Protein AF-A0A1I2UGF8-F1 (afdb_monomer)

Mean predicted aligned error: 6.76 Å

Organism: NCBI:txid185761

InterPro domains:
  IPR029261 Transposase IS204/IS1001/IS1096/IS1165, zinc-finger [PF14690] (50-92)

Structure (mmCIF, N/CA/C/O backbone):
data_AF-A0A1I2UGF8-F1
#
_entry.id   AF-A0A1I2UGF8-F1
#
loop_
_atom_site.group_PDB
_atom_site.id
_atom_site.type_symbol
_atom_site.label_atom_id
_atom_site.label_alt_id
_atom_site.label_comp_id
_atom_site.label_asym_id
_atom_site.label_entity_id
_atom_site.label_seq_id
_atom_site.pdbx_PDB_ins_code
_atom_site.Cartn_x
_atom_site.Cartn_y
_atom_site.Cartn_z
_atom_site.occupancy
_atom_site.B_iso_or_equiv
_atom_site.auth_seq_id
_atom_site.auth_comp_id
_atom_site.auth_asym_id
_atom_site.auth_atom_id
_atom_site.pdbx_PDB_model_num
ATOM 1 N N . MET A 1 1 ? -18.672 -44.501 3.979 1.00 38.19 1 MET A N 1
ATOM 2 C CA . MET A 1 1 ? -18.970 -43.204 4.627 1.00 38.19 1 MET A CA 1
ATOM 3 C C . MET A 1 1 ? -17.671 -42.420 4.725 1.00 38.19 1 MET A C 1
ATOM 5 O O . MET A 1 1 ? -16.850 -42.730 5.574 1.00 38.19 1 MET A O 1
ATOM 9 N N . SER A 1 2 ? -17.421 -41.508 3.781 1.00 39.31 2 SER A N 1
ATOM 10 C CA . SER A 1 2 ? -16.176 -40.730 3.753 1.00 39.31 2 SER A CA 1
ATOM 11 C C . SER A 1 2 ? -16.245 -39.639 4.818 1.00 39.31 2 SER A C 1
ATOM 13 O O . SER A 1 2 ? -17.144 -38.795 4.795 1.00 39.31 2 SER A O 1
ATOM 15 N N . ASN A 1 3 ? -15.340 -39.718 5.790 1.00 43.44 3 ASN A N 1
ATOM 16 C CA . ASN A 1 3 ? -15.228 -38.782 6.895 1.00 43.44 3 ASN A CA 1
ATOM 17 C C . ASN A 1 3 ? -14.734 -37.436 6.343 1.00 43.44 3 ASN A C 1
ATOM 19 O O . ASN A 1 3 ? -13.536 -37.233 6.154 1.00 43.44 3 ASN A O 1
ATOM 23 N N . LYS A 1 4 ? -15.667 -36.533 6.013 1.00 48.38 4 LYS A N 1
ATOM 24 C CA . LYS A 1 4 ? -15.342 -35.145 5.667 1.00 48.38 4 LYS A CA 1
ATOM 25 C C . LYS A 1 4 ? -14.747 -34.490 6.910 1.00 48.38 4 LYS A C 1
ATOM 27 O O . LYS A 1 4 ? -15.488 -34.092 7.807 1.00 48.38 4 LYS A O 1
ATOM 32 N N . GLN A 1 5 ? -13.421 -34.377 6.955 1.00 54.00 5 GLN A N 1
ATOM 33 C CA . GLN A 1 5 ? -12.739 -33.522 7.918 1.00 54.00 5 GLN A CA 1
ATOM 34 C C . GLN A 1 5 ? -13.305 -32.105 7.777 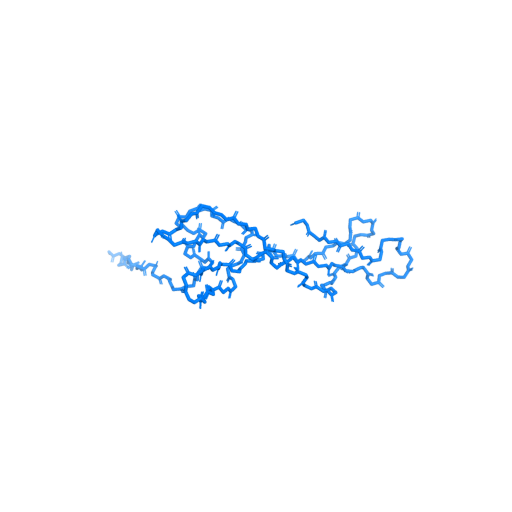1.00 54.00 5 GLN A C 1
ATOM 36 O O . GLN A 1 5 ? -13.054 -31.412 6.795 1.00 54.00 5 GLN A O 1
ATOM 41 N N . LYS A 1 6 ? -14.120 -31.686 8.749 1.00 53.06 6 LYS A N 1
ATOM 42 C CA . LYS A 1 6 ? -14.505 -30.286 8.916 1.00 53.06 6 LYS A CA 1
ATOM 43 C C . LYS A 1 6 ? -13.282 -29.566 9.469 1.00 53.06 6 LYS A C 1
ATOM 45 O O . LYS A 1 6 ? -13.114 -29.462 10.679 1.00 53.06 6 LYS A O 1
ATOM 50 N N . THR A 1 7 ? -12.383 -29.144 8.591 1.00 55.56 7 THR A N 1
ATOM 51 C CA . THR A 1 7 ? -11.278 -28.272 8.975 1.00 55.56 7 THR A CA 1
ATOM 52 C C . THR A 1 7 ? -11.864 -26.910 9.322 1.00 55.56 7 THR A C 1
ATOM 54 O O . THR A 1 7 ? -12.310 -26.169 8.446 1.00 55.56 7 THR A O 1
ATOM 57 N N . THR A 1 8 ? -11.911 -26.583 10.611 1.00 59.81 8 THR A N 1
ATOM 58 C CA . THR A 1 8 ? -12.138 -25.212 11.065 1.00 59.81 8 THR A CA 1
ATOM 59 C C . THR A 1 8 ? -10.950 -24.382 10.580 1.00 59.81 8 THR A C 1
ATOM 61 O O . THR A 1 8 ? -9.853 -24.494 11.121 1.00 59.81 8 THR A O 1
ATOM 64 N N . PHE A 1 9 ? -11.136 -23.607 9.510 1.00 67.06 9 PHE A N 1
ATOM 65 C CA . PHE A 1 9 ? -10.119 -22.696 8.984 1.00 67.06 9 PHE A CA 1
ATOM 66 C C . PHE A 1 9 ? -9.992 -21.482 9.911 1.00 67.06 9 PHE A C 1
ATOM 68 O O . PHE A 1 9 ? -10.497 -20.402 9.618 1.00 67.06 9 PHE A O 1
ATOM 75 N N . THR A 1 10 ? -9.344 -21.663 11.059 1.00 80.38 10 THR A N 1
ATOM 76 C CA . THR A 1 10 ? -8.939 -20.544 11.911 1.00 80.38 10 THR A CA 1
ATOM 77 C C . THR A 1 10 ? -7.591 -20.032 11.412 1.00 80.38 10 THR A C 1
ATOM 79 O O . THR A 1 10 ? -6.628 -20.792 11.339 1.00 80.38 10 THR A O 1
ATOM 82 N N . THR A 1 11 ? -7.516 -18.750 11.059 1.00 85.56 11 THR A N 1
ATOM 83 C CA . THR A 1 11 ? -6.263 -18.062 10.720 1.00 85.56 11 THR A CA 1
ATOM 84 C C . THR A 1 11 ? -6.001 -16.946 11.724 1.00 85.56 11 THR A C 1
ATOM 86 O O . THR A 1 11 ? -6.935 -16.295 12.188 1.00 85.56 11 THR A O 1
ATOM 89 N N . CYS A 1 12 ? -4.727 -16.728 12.044 1.00 88.38 12 CYS A N 1
ATOM 90 C CA . CYS A 1 12 ? -4.260 -15.586 12.832 1.00 88.38 12 CYS A CA 1
ATOM 91 C C . CYS A 1 12 ? -3.520 -14.556 11.962 1.00 88.38 12 CYS A C 1
ATOM 93 O O . CYS A 1 12 ? -2.998 -13.578 12.489 1.00 88.38 12 CYS A O 1
ATOM 95 N N . GLU A 1 13 ? -3.429 -14.786 10.647 1.00 90.69 13 GLU A N 1
ATOM 96 C CA . GLU A 1 13 ? -2.736 -13.882 9.730 1.00 90.69 13 GLU A CA 1
ATOM 97 C C . GLU A 1 13 ? -3.638 -12.669 9.438 1.00 90.69 13 GLU A C 1
ATOM 99 O O . GLU A 1 13 ? -4.744 -12.851 8.916 1.00 90.69 13 GLU A O 1
ATOM 104 N N . PRO A 1 14 ? -3.220 -11.440 9.795 1.00 89.75 14 PRO A N 1
ATOM 105 C CA . PRO A 1 14 ? -4.096 -10.272 9.736 1.00 89.75 14 PRO A CA 1
ATOM 106 C C . PRO A 1 14 ? -4.664 -9.990 8.341 1.00 89.75 14 PRO A C 1
ATOM 108 O O . PRO A 1 14 ? -5.841 -9.646 8.219 1.00 89.75 14 PRO A O 1
ATOM 111 N N . THR A 1 15 ? -3.865 -10.166 7.287 1.00 91.38 15 THR A N 1
ATOM 112 C CA . THR A 1 15 ? -4.294 -9.925 5.903 1.00 91.38 15 THR A CA 1
ATOM 113 C C . THR A 1 15 ? -5.373 -10.917 5.485 1.00 91.38 15 THR A C 1
ATOM 115 O O . THR A 1 15 ? -6.385 -10.524 4.910 1.00 91.38 15 THR A O 1
ATOM 118 N N . ALA A 1 16 ? -5.216 -12.194 5.823 1.00 91.19 16 ALA A N 1
ATOM 119 C CA . ALA A 1 16 ? -6.182 -13.249 5.570 1.00 91.19 16 ALA A CA 1
ATOM 120 C C . ALA A 1 16 ? -7.480 -12.996 6.337 1.00 91.19 16 ALA A C 1
ATOM 122 O O . ALA A 1 16 ? -8.555 -13.112 5.754 1.00 91.19 16 ALA A O 1
ATOM 123 N N . ILE A 1 17 ? -7.395 -12.592 7.610 1.00 91.25 17 ILE A N 1
ATOM 124 C CA . ILE A 1 17 ? -8.572 -12.226 8.408 1.00 91.25 17 ILE A CA 1
ATOM 125 C C . ILE A 1 17 ? -9.366 -11.121 7.700 1.00 91.25 17 ILE A C 1
ATOM 127 O O . ILE A 1 17 ? -10.563 -11.290 7.473 1.00 91.25 17 ILE A O 1
ATOM 131 N N . LEU A 1 18 ? -8.722 -10.017 7.303 1.00 90.44 18 LEU A N 1
ATOM 132 C CA . LEU A 1 18 ? -9.422 -8.912 6.635 1.00 90.44 18 LEU A CA 1
ATOM 133 C C . LEU A 1 18 ? -9.932 -9.296 5.241 1.00 90.44 18 LEU A C 1
ATOM 135 O O . LEU A 1 18 ? -11.057 -8.953 4.874 1.00 90.44 18 LEU A O 1
ATOM 139 N N . ARG A 1 19 ? -9.154 -10.064 4.479 1.00 90.94 19 ARG A N 1
ATOM 140 C CA . ARG A 1 19 ? -9.579 -10.576 3.175 1.00 90.94 19 ARG A CA 1
ATOM 141 C C . ARG A 1 19 ? -10.844 -11.419 3.289 1.00 90.94 19 ARG A C 1
ATOM 143 O O . ARG A 1 19 ? -11.739 -11.270 2.466 1.00 90.94 19 ARG A O 1
ATOM 150 N N . TYR A 1 20 ? -10.927 -12.300 4.282 1.00 90.31 20 TYR A N 1
ATOM 151 C CA . TYR A 1 20 ? -12.059 -13.216 4.416 1.00 90.31 20 TYR A CA 1
ATOM 152 C C . TYR A 1 20 ? -13.269 -12.583 5.101 1.00 90.31 20 TYR A C 1
ATOM 154 O O . TYR A 1 20 ? -14.392 -12.825 4.669 1.00 90.31 20 TYR A O 1
ATOM 162 N N . LEU A 1 21 ? -13.068 -11.770 6.143 1.00 89.88 21 LEU A N 1
ATOM 163 C CA . LEU A 1 21 ? -14.176 -11.195 6.910 1.00 89.88 21 LEU A CA 1
ATOM 164 C C . LEU A 1 21 ? -14.823 -9.995 6.222 1.00 89.88 21 LEU A C 1
ATOM 166 O O . LEU A 1 21 ? -16.040 -9.845 6.289 1.00 89.88 21 LEU A O 1
ATOM 170 N N . VAL A 1 22 ? -14.025 -9.134 5.584 1.00 88.75 22 VAL A N 1
ATOM 171 C CA . VAL A 1 22 ? -14.512 -7.870 5.007 1.00 88.75 22 VAL A CA 1
ATOM 172 C C . VAL A 1 22 ? -14.252 -7.751 3.506 1.00 88.75 22 VAL A C 1
ATOM 174 O O . VAL A 1 22 ? -14.479 -6.694 2.929 1.00 88.75 22 VAL A O 1
ATOM 177 N N . SER A 1 23 ? -13.803 -8.828 2.850 1.00 89.56 23 SER A N 1
ATOM 178 C CA . SER A 1 23 ? -13.499 -8.840 1.409 1.00 89.56 23 SER A CA 1
ATOM 179 C C . SER A 1 23 ? -12.479 -7.778 0.980 1.00 89.56 23 SER A C 1
ATOM 181 O O . SER A 1 23 ? -12.488 -7.345 -0.172 1.00 89.56 23 SER A O 1
ATOM 183 N N . LEU A 1 24 ? -11.582 -7.368 1.885 1.00 90.12 24 LEU A N 1
ATOM 184 C CA . LEU A 1 24 ? -10.532 -6.403 1.571 1.00 90.12 24 LEU A CA 1
ATOM 185 C C . LEU A 1 24 ? -9.438 -7.094 0.748 1.00 90.12 24 LEU A C 1
ATOM 187 O O . LEU A 1 24 ? -8.619 -7.849 1.277 1.00 90.12 24 LEU A O 1
ATOM 191 N N . LYS A 1 25 ? -9.476 -6.882 -0.568 1.00 90.06 25 LYS A N 1
ATOM 192 C CA . LYS A 1 25 ? -8.518 -7.434 -1.533 1.00 90.06 25 LYS A CA 1
ATOM 193 C C . LYS A 1 25 ? -7.392 -6.442 -1.801 1.00 90.06 25 LYS A C 1
ATOM 195 O O . LYS A 1 25 ? -7.520 -5.262 -1.497 1.00 90.06 25 LYS A O 1
ATOM 200 N N . ASP A 1 26 ? -6.298 -6.956 -2.352 1.00 92.69 26 ASP A N 1
ATOM 201 C CA . ASP A 1 26 ? -5.165 -6.175 -2.863 1.00 92.69 26 ASP A CA 1
ATOM 202 C C . ASP A 1 26 ? -4.478 -5.265 -1.837 1.00 92.69 26 ASP A C 1
ATOM 204 O O . ASP A 1 26 ? -3.763 -4.335 -2.195 1.00 92.69 26 ASP A O 1
ATOM 208 N N . ILE A 1 27 ? -4.651 -5.569 -0.550 1.00 94.12 27 ILE A N 1
ATOM 209 C CA . ILE A 1 27 ? -4.017 -4.884 0.572 1.00 94.12 27 ILE A CA 1
ATOM 210 C C . ILE A 1 27 ? -3.334 -5.922 1.453 1.00 94.12 27 ILE A C 1
ATOM 212 O O . ILE A 1 27 ? -3.921 -6.959 1.760 1.00 94.12 27 ILE A O 1
ATOM 216 N N . ASN A 1 28 ? -2.120 -5.611 1.897 1.00 94.62 28 ASN A N 1
ATOM 217 C CA . ASN A 1 28 ? -1.417 -6.330 2.951 1.00 94.62 28 ASN A CA 1
ATOM 218 C C . ASN A 1 28 ? -1.441 -5.502 4.237 1.00 94.62 28 ASN A C 1
ATOM 220 O O . ASN A 1 28 ? -1.126 -4.308 4.224 1.00 94.62 28 ASN A O 1
ATOM 224 N N . VAL A 1 29 ? -1.776 -6.143 5.357 1.00 95.31 29 VAL A N 1
ATOM 225 C CA . VAL A 1 29 ? -1.669 -5.529 6.684 1.00 95.31 29 VAL A CA 1
ATOM 226 C C . VAL A 1 29 ? -0.268 -5.771 7.217 1.00 95.31 29 VAL A C 1
ATOM 228 O O . VAL A 1 29 ? 0.165 -6.910 7.360 1.00 95.31 29 VAL A O 1
ATOM 231 N N . LEU A 1 30 ? 0.440 -4.691 7.526 1.00 95.69 30 LEU A N 1
ATOM 232 C CA . LEU A 1 30 ? 1.854 -4.748 7.881 1.00 95.69 30 LEU A CA 1
ATOM 233 C C . LEU A 1 30 ? 2.076 -4.660 9.381 1.00 95.69 30 LEU A C 1
ATOM 235 O O . LEU A 1 30 ? 2.905 -5.378 9.932 1.00 95.69 30 LEU A O 1
ATOM 239 N N . ALA A 1 31 ? 1.367 -3.746 10.037 1.00 94.88 31 ALA A N 1
ATOM 240 C CA . ALA A 1 31 ? 1.519 -3.527 11.464 1.00 94.88 31 ALA A CA 1
ATOM 241 C C . ALA A 1 31 ? 0.301 -2.826 12.054 1.00 94.88 31 ALA A C 1
ATOM 243 O O . ALA A 1 31 ? -0.399 -2.069 11.383 1.00 94.88 31 ALA A O 1
ATOM 244 N N . TYR A 1 32 ? 0.110 -3.027 13.352 1.00 94.00 32 TYR A N 1
ATOM 245 C CA . TYR A 1 32 ? -0.762 -2.205 14.170 1.00 94.00 32 TYR A CA 1
ATOM 246 C C . TYR A 1 32 ? 0.086 -1.478 15.210 1.00 94.00 32 TYR A C 1
ATOM 248 O O . TYR A 1 32 ? 0.734 -2.098 16.052 1.00 94.00 32 TYR A O 1
ATOM 256 N N . HIS A 1 33 ? 0.093 -0.154 15.136 1.00 94.06 33 HIS A N 1
ATOM 257 C CA . HIS A 1 33 ? 0.850 0.728 16.009 1.00 94.06 33 HIS A CA 1
ATOM 258 C C . HIS A 1 33 ? -0.071 1.313 17.069 1.00 94.06 33 HIS A C 1
ATOM 260 O O . HIS A 1 33 ? -1.164 1.791 16.764 1.00 94.06 33 HIS A O 1
ATOM 266 N N . ARG A 1 34 ? 0.393 1.343 18.316 1.00 93.50 34 ARG A N 1
ATOM 267 C CA . ARG A 1 34 ? -0.316 1.993 19.418 1.00 93.50 34 ARG A CA 1
ATOM 268 C C . ARG A 1 34 ? 0.654 2.862 20.203 1.00 93.50 34 ARG A C 1
ATOM 270 O O . ARG A 1 34 ? 1.635 2.364 20.747 1.00 93.50 34 ARG A O 1
ATOM 277 N N . THR A 1 35 ? 0.364 4.156 20.272 1.00 90.31 35 THR A N 1
ATOM 278 C CA . THR A 1 35 ? 1.202 5.148 20.952 1.00 90.31 35 THR A CA 1
ATOM 279 C C . THR A 1 35 ? 0.307 6.049 21.791 1.00 90.31 35 THR A C 1
ATOM 281 O O . THR A 1 35 ? -0.390 6.921 21.273 1.00 90.31 35 THR A O 1
ATOM 284 N N . GLY A 1 36 ? 0.295 5.807 23.104 1.00 90.44 36 GLY A N 1
ATOM 285 C CA . GLY A 1 36 ? -0.600 6.500 24.029 1.00 90.44 36 GLY A CA 1
ATOM 286 C C . GLY A 1 36 ? -2.079 6.316 23.641 1.00 90.44 36 GLY A C 1
ATOM 287 O O . GLY A 1 36 ? -2.532 5.168 23.528 1.00 90.44 36 GLY A O 1
ATOM 288 N N . PRO A 1 37 ? -2.846 7.409 23.453 1.00 90.19 37 PRO A N 1
ATOM 289 C CA . PRO A 1 37 ? -4.251 7.337 23.051 1.00 90.19 37 PRO A CA 1
ATOM 290 C C . PRO A 1 37 ? -4.440 7.049 21.554 1.00 90.19 37 PRO A C 1
ATOM 292 O O . PRO A 1 37 ? -5.528 6.636 21.158 1.00 90.19 37 PRO A O 1
ATOM 295 N N . SER A 1 38 ? -3.404 7.249 20.737 1.00 90.50 38 SER A N 1
ATOM 296 C CA . SER A 1 38 ? -3.478 7.138 19.283 1.00 90.50 38 SER A CA 1
ATOM 297 C C . SER A 1 38 ? -3.121 5.736 18.803 1.00 90.50 38 SER A C 1
ATOM 299 O O . SER A 1 38 ? -2.252 5.055 19.359 1.00 90.50 38 SER A O 1
ATOM 301 N N . GLN A 1 39 ? -3.769 5.325 17.721 1.00 95.00 39 GLN A N 1
ATOM 302 C CA . GLN A 1 39 ? -3.548 4.042 17.065 1.00 95.00 39 GLN A CA 1
ATOM 303 C C . GLN A 1 39 ? -3.439 4.223 15.551 1.00 95.00 39 GLN A C 1
ATOM 305 O O . GLN A 1 39 ? -3.980 5.172 14.974 1.00 95.00 39 GLN A O 1
ATOM 310 N N . ALA A 1 40 ? -2.685 3.336 14.908 1.00 95.44 40 ALA A N 1
ATOM 311 C CA . ALA A 1 40 ? -2.562 3.327 13.464 1.00 95.44 40 ALA A CA 1
ATOM 312 C C . ALA A 1 40 ? -2.440 1.913 12.913 1.00 95.44 40 ALA A C 1
ATOM 314 O O . ALA A 1 40 ? -1.694 1.105 13.457 1.00 95.44 40 ALA A O 1
ATOM 315 N N . ILE A 1 41 ? -3.106 1.638 11.797 1.00 94.81 41 ILE A N 1
ATOM 316 C CA . ILE A 1 41 ? -2.841 0.435 11.007 1.00 94.81 41 ILE A CA 1
ATOM 317 C C . ILE A 1 41 ? -1.939 0.818 9.841 1.00 94.81 41 ILE A C 1
ATOM 319 O O . ILE A 1 41 ? -2.218 1.774 9.120 1.00 94.81 41 ILE A O 1
ATOM 323 N N . GLU A 1 42 ? -0.820 0.120 9.697 1.00 96.75 42 GLU A N 1
ATOM 324 C CA . GLU A 1 42 ? 0.061 0.253 8.546 1.00 96.75 42 GLU A CA 1
ATOM 325 C C . GLU A 1 42 ? -0.318 -0.787 7.500 1.00 96.75 42 GLU A C 1
ATOM 327 O O . GLU A 1 42 ? -0.388 -1.982 7.800 1.00 96.75 42 GLU A O 1
ATOM 332 N N . ILE A 1 43 ? -0.550 -0.316 6.280 1.00 96.25 43 ILE A N 1
ATOM 333 C CA . ILE A 1 43 ? -0.917 -1.143 5.137 1.00 96.25 43 ILE A CA 1
ATOM 334 C C . ILE A 1 43 ? -0.032 -0.825 3.939 1.00 96.25 43 ILE A C 1
ATOM 336 O O . ILE A 1 43 ? 0.556 0.255 3.849 1.00 96.25 43 ILE A O 1
ATOM 340 N N . GLU A 1 44 ? 0.010 -1.745 2.991 1.00 96.38 44 GLU A N 1
ATOM 341 C CA . GLU A 1 44 ? 0.474 -1.476 1.634 1.00 96.38 44 GLU A CA 1
ATOM 342 C C . GLU A 1 44 ? -0.434 -2.163 0.623 1.00 96.38 44 GLU A C 1
ATOM 344 O O . GLU A 1 44 ? -1.137 -3.117 0.959 1.00 96.38 44 GLU A O 1
ATOM 349 N N . GLN A 1 45 ? -0.393 -1.694 -0.620 1.00 95.12 45 GLN A N 1
ATOM 350 C CA . GLN A 1 45 ? -1.020 -2.420 -1.713 1.00 95.12 45 GLN A CA 1
ATOM 351 C C . GLN A 1 45 ? -0.271 -3.737 -1.943 1.00 95.12 45 GLN A C 1
ATOM 353 O O . GLN A 1 45 ? 0.962 -3.776 -1.904 1.00 95.12 45 GLN A O 1
ATOM 358 N N . ALA A 1 46 ? -1.007 -4.818 -2.176 1.00 93.25 46 ALA A N 1
ATOM 359 C CA . ALA A 1 46 ? -0.420 -6.055 -2.656 1.00 93.25 46 ALA A CA 1
ATOM 360 C C . ALA A 1 46 ? 0.111 -5.817 -4.073 1.00 93.25 46 ALA A C 1
ATOM 362 O O . ALA A 1 46 ? -0.616 -5.368 -4.955 1.00 93.25 46 ALA A O 1
ATOM 363 N N . LEU A 1 47 ? 1.394 -6.096 -4.269 1.00 91.94 47 LEU A N 1
ATOM 364 C CA . LEU A 1 47 ? 2.074 -5.895 -5.537 1.00 91.94 47 LEU A CA 1
ATOM 365 C C . LEU A 1 47 ? 2.549 -7.255 -6.037 1.00 91.94 47 LEU A C 1
ATOM 367 O O . LEU A 1 47 ? 3.416 -7.863 -5.408 1.00 91.94 47 LEU A O 1
ATOM 371 N N . ASP A 1 48 ? 1.981 -7.718 -7.146 1.00 90.19 48 ASP A N 1
ATOM 372 C CA . ASP A 1 48 ? 2.422 -8.932 -7.828 1.00 90.19 48 ASP A CA 1
ATOM 373 C C . ASP A 1 48 ? 2.998 -8.565 -9.195 1.00 90.19 48 ASP A C 1
ATOM 375 O O . ASP A 1 48 ? 2.376 -7.817 -9.944 1.00 90.19 48 ASP A O 1
ATOM 379 N N . ASP A 1 49 ? 4.219 -9.035 -9.458 1.00 93.56 49 ASP A N 1
ATOM 380 C CA . ASP A 1 49 ? 5.012 -8.768 -10.667 1.00 93.56 49 ASP A CA 1
ATOM 381 C C . ASP A 1 49 ? 4.816 -7.359 -11.280 1.00 93.56 49 ASP A C 1
ATOM 383 O O . ASP A 1 49 ? 4.281 -7.224 -12.382 1.00 93.56 49 ASP A O 1
ATOM 387 N N . PRO A 1 50 ? 5.221 -6.277 -10.584 1.00 94.50 50 PRO A N 1
ATOM 388 C CA . PRO A 1 50 ? 5.023 -4.922 -11.088 1.00 94.50 50 PRO A CA 1
ATOM 389 C C . PRO A 1 50 ? 5.775 -4.713 -12.405 1.00 94.50 50 PRO A C 1
ATOM 391 O O . PRO A 1 50 ? 6.938 -5.101 -12.542 1.00 94.50 50 PRO A O 1
ATOM 394 N N . ARG A 1 51 ? 5.139 -4.033 -13.360 1.00 95.00 51 ARG A N 1
ATOM 395 C CA . ARG A 1 51 ? 5.708 -3.755 -14.685 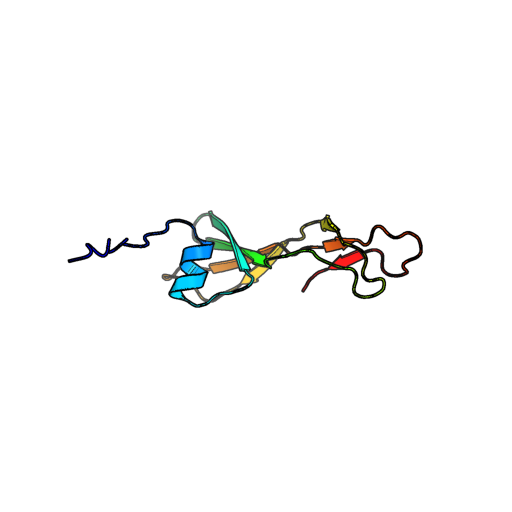1.00 95.00 51 ARG A CA 1
ATOM 396 C C . ARG A 1 51 ? 5.667 -2.275 -15.005 1.00 95.00 51 ARG A C 1
ATOM 398 O O . ARG A 1 51 ? 4.812 -1.541 -14.517 1.00 95.00 51 ARG A O 1
ATOM 405 N N . CYS A 1 52 ? 6.626 -1.834 -15.808 1.00 94.19 52 CYS A N 1
ATOM 406 C CA . CYS A 1 52 ? 6.602 -0.497 -16.372 1.00 94.19 52 CYS A CA 1
ATOM 407 C C . CYS A 1 52 ? 5.467 -0.409 -17.395 1.00 94.19 52 CYS A C 1
ATOM 409 O O . CYS A 1 52 ? 5.449 -1.172 -18.357 1.00 94.19 52 CYS A O 1
ATOM 411 N N . GLU A 1 53 ? 4.559 0.549 -17.223 1.00 90.44 53 GLU A N 1
AT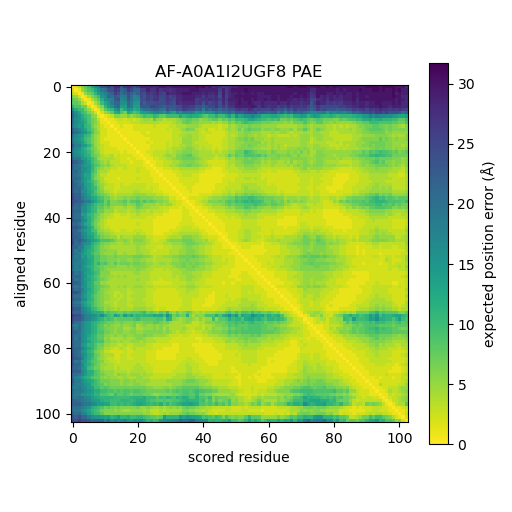OM 412 C CA . GLU A 1 53 ? 3.446 0.760 -18.158 1.00 90.44 53 GLU A CA 1
ATOM 413 C C . GLU A 1 53 ? 3.916 1.208 -19.552 1.00 90.44 53 GLU A C 1
ATOM 415 O O . GLU A 1 53 ? 3.186 1.048 -20.524 1.00 90.44 53 GLU A O 1
ATOM 420 N N . GLN A 1 54 ? 5.141 1.739 -19.666 1.00 93.50 54 GLN A N 1
ATOM 421 C CA . GLN A 1 54 ? 5.671 2.258 -20.927 1.00 93.50 54 GLN A CA 1
ATOM 422 C C . GLN A 1 54 ? 6.418 1.209 -21.762 1.00 93.50 54 GLN A C 1
ATOM 424 O O . GLN A 1 54 ? 6.162 1.104 -22.957 1.00 93.50 54 GLN A O 1
ATOM 429 N N . CYS A 1 55 ? 7.342 0.443 -21.172 1.00 94.81 55 CYS A N 1
ATOM 430 C CA . CYS A 1 55 ? 8.127 -0.558 -21.912 1.00 94.81 55 CYS A CA 1
ATOM 431 C C . CYS A 1 55 ? 7.756 -2.017 -21.597 1.00 94.81 55 CYS A C 1
ATOM 433 O O . CYS A 1 55 ? 8.224 -2.919 -22.283 1.00 94.81 55 CYS A O 1
ATOM 435 N N . GLY A 1 56 ? 6.936 -2.277 -20.572 1.00 94.44 56 GLY A N 1
ATOM 436 C CA . GLY A 1 56 ? 6.522 -3.628 -20.166 1.00 94.44 56 GLY A CA 1
ATOM 437 C C . GLY A 1 56 ? 7.549 -4.417 -19.340 1.00 94.44 56 GLY A C 1
ATOM 438 O O . GLY A 1 56 ? 7.214 -5.485 -18.810 1.00 94.44 56 GLY A O 1
ATOM 439 N N . ASP A 1 57 ? 8.771 -3.897 -19.184 1.00 95.62 57 ASP A N 1
ATOM 440 C CA . ASP A 1 57 ? 9.807 -4.531 -18.367 1.00 95.62 57 ASP A CA 1
ATOM 441 C C . ASP A 1 57 ? 9.415 -4.597 -16.893 1.00 95.62 57 ASP A C 1
ATOM 443 O O . ASP A 1 57 ? 8.650 -3.775 -16.374 1.00 95.62 57 ASP A O 1
ATOM 447 N N . ARG A 1 58 ? 9.994 -5.580 -16.198 1.00 95.88 58 ARG A N 1
ATOM 448 C CA . ARG A 1 58 ? 9.804 -5.751 -14.761 1.00 95.88 58 ARG A CA 1
ATOM 449 C C . ARG A 1 58 ? 10.287 -4.508 -14.015 1.00 95.88 58 ARG A C 1
ATOM 451 O O . ARG A 1 58 ? 11.436 -4.089 -14.147 1.00 95.88 58 ARG A O 1
ATOM 458 N N . ALA A 1 59 ? 9.400 -3.949 -13.206 1.00 96.19 59 ALA A N 1
ATOM 459 C CA . ALA A 1 59 ? 9.695 -2.845 -12.316 1.00 96.19 59 ALA A CA 1
ATOM 460 C C . ALA A 1 59 ? 10.148 -3.358 -10.944 1.00 96.19 59 ALA A C 1
ATOM 462 O O . ALA A 1 59 ? 9.876 -4.488 -10.537 1.00 96.19 59 ALA A O 1
ATOM 463 N N . TYR A 1 60 ? 10.829 -2.497 -10.199 1.00 95.06 60 TYR A N 1
ATOM 464 C CA . TYR A 1 60 ? 11.356 -2.822 -8.879 1.00 95.06 60 TYR A CA 1
ATOM 465 C C . TYR A 1 60 ? 11.004 -1.733 -7.880 1.00 95.06 60 TYR A C 1
ATOM 467 O O . TYR A 1 60 ? 10.965 -0.552 -8.215 1.00 95.06 60 TYR A O 1
ATOM 475 N N . ILE A 1 61 ? 10.784 -2.113 -6.622 1.00 9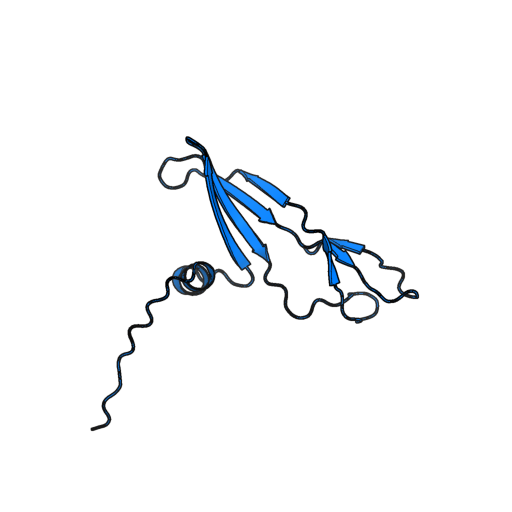5.88 61 ILE A N 1
ATOM 476 C CA . ILE A 1 61 ? 10.522 -1.138 -5.562 1.00 95.88 61 ILE A CA 1
ATOM 477 C C . ILE A 1 61 ? 11.830 -0.423 -5.210 1.00 95.88 61 ILE A C 1
ATOM 479 O O . ILE A 1 61 ? 12.717 -1.007 -4.591 1.00 95.88 61 ILE A O 1
ATOM 483 N N . LYS A 1 62 ? 11.917 0.855 -5.580 1.00 95.31 62 LYS A N 1
ATOM 484 C CA . LYS A 1 62 ? 13.012 1.774 -5.252 1.00 95.31 62 LYS A CA 1
ATOM 485 C C . LYS A 1 62 ? 12.923 2.281 -3.818 1.00 95.31 62 LYS A C 1
ATOM 487 O O . LYS A 1 62 ? 13.940 2.418 -3.152 1.00 95.31 62 LYS A O 1
ATOM 492 N N . ASP A 1 63 ? 11.714 2.616 -3.372 1.00 96.38 63 ASP A N 1
ATOM 493 C CA . ASP A 1 63 ? 11.483 3.284 -2.090 1.00 96.38 63 ASP A CA 1
ATOM 494 C C . ASP A 1 63 ? 10.061 3.003 -1.565 1.00 96.38 63 ASP A C 1
ATOM 496 O O . ASP A 1 63 ? 9.184 2.558 -2.311 1.00 96.38 63 ASP A O 1
ATOM 500 N N . ARG A 1 64 ? 9.838 3.220 -0.265 1.00 96.25 64 ARG A N 1
ATOM 501 C CA . ARG A 1 64 ? 8.574 2.955 0.439 1.00 96.25 64 ARG A CA 1
ATOM 502 C C . ARG A 1 64 ? 8.096 4.173 1.236 1.00 96.25 64 ARG A C 1
ATOM 504 O O . ARG A 1 64 ? 8.111 4.136 2.471 1.00 96.25 64 ARG A O 1
ATOM 511 N N . PRO A 1 65 ? 7.678 5.261 0.565 1.00 96.62 65 PRO A N 1
ATOM 512 C CA . PRO A 1 65 ? 7.191 6.445 1.260 1.00 96.62 65 PRO A CA 1
ATOM 513 C C . PRO A 1 65 ? 5.923 6.124 2.062 1.00 96.62 65 PRO A C 1
ATOM 515 O O . PRO A 1 65 ? 5.042 5.401 1.593 1.00 96.62 65 PRO A O 1
ATOM 518 N N . LYS A 1 66 ? 5.821 6.676 3.275 1.00 96.44 66 LYS A N 1
ATOM 519 C CA . LYS A 1 66 ? 4.654 6.509 4.150 1.00 96.44 66 LYS A CA 1
ATOM 520 C C . LYS A 1 66 ? 3.807 7.777 4.165 1.00 96.44 66 LYS A C 1
ATOM 522 O O . LYS A 1 66 ? 4.333 8.862 4.396 1.00 96.44 66 LYS A O 1
ATOM 527 N N . VAL A 1 67 ? 2.500 7.630 3.975 1.00 96.06 67 VAL A N 1
ATOM 528 C CA . VAL A 1 67 ? 1.512 8.713 4.081 1.00 96.06 67 VAL A CA 1
ATOM 529 C C . VAL A 1 67 ? 0.535 8.376 5.199 1.00 96.06 67 VAL A C 1
ATOM 531 O O . VAL A 1 67 ? 0.083 7.239 5.307 1.00 96.06 67 VAL A O 1
ATOM 534 N N . ARG A 1 68 ? 0.220 9.354 6.051 1.00 95.75 68 ARG A N 1
ATOM 535 C CA . ARG A 1 68 ? -0.746 9.186 7.139 1.00 95.75 68 ARG A CA 1
ATOM 536 C C . ARG A 1 68 ? -2.076 9.824 6.758 1.00 95.75 68 ARG A C 1
ATOM 538 O O . ARG A 1 68 ? -2.110 11.014 6.468 1.00 95.75 68 ARG A O 1
ATOM 545 N N . TYR A 1 69 ? -3.152 9.054 6.847 1.00 94.50 69 TYR A N 1
ATOM 546 C CA . TYR A 1 69 ? -4.527 9.534 6.745 1.00 94.50 69 TYR A CA 1
ATOM 547 C C . TYR A 1 69 ? -5.195 9.436 8.114 1.00 94.50 69 TYR A C 1
ATOM 549 O O . TYR A 1 69 ? -4.988 8.464 8.840 1.00 94.50 69 TYR A O 1
ATOM 557 N N . ILE A 1 70 ? -5.956 10.458 8.490 1.00 89.56 70 ILE A N 1
ATOM 558 C CA . ILE A 1 70 ? -6.749 10.445 9.723 1.00 89.56 70 ILE A CA 1
ATOM 559 C C . ILE A 1 70 ? -8.091 9.794 9.396 1.00 89.56 70 ILE A C 1
ATOM 561 O O . ILE A 1 70 ? -8.691 10.126 8.377 1.00 89.56 70 ILE A O 1
ATOM 565 N N . ASP A 1 71 ? -8.532 8.876 10.251 1.00 83.56 71 ASP A N 1
ATOM 566 C CA . ASP A 1 71 ? -9.783 8.136 10.085 1.00 83.56 71 ASP A CA 1
ATOM 567 C C . ASP A 1 71 ? -10.738 8.415 11.257 1.00 83.56 71 ASP A C 1
ATOM 569 O O . ASP A 1 71 ? -10.374 9.056 12.252 1.00 83.56 71 ASP A O 1
ATOM 573 N N . LEU A 1 72 ? -11.969 7.917 11.150 1.00 83.56 72 LEU A N 1
ATOM 574 C CA . LEU A 1 72 ? -12.925 7.897 12.245 1.00 83.56 72 LEU A CA 1
ATOM 575 C C . LEU A 1 72 ? -12.366 7.099 13.434 1.00 83.56 72 LEU A C 1
ATOM 577 O O . LEU A 1 72 ? -11.659 6.102 13.251 1.00 83.56 72 LEU A O 1
ATOM 581 N N . PRO A 1 73 ? -12.686 7.500 14.679 1.00 85.69 73 PRO A N 1
ATOM 582 C CA . PRO A 1 73 ? -12.258 6.758 15.851 1.00 85.69 73 PRO A CA 1
ATOM 583 C C . PRO A 1 73 ? -12.734 5.304 15.810 1.00 85.69 73 PRO A C 1
ATOM 585 O O . PRO A 1 73 ? -13.916 5.025 15.618 1.00 85.69 73 PRO A O 1
ATOM 588 N N . VAL A 1 74 ? -11.822 4.375 16.083 1.00 87.25 74 VAL A N 1
ATOM 589 C CA . VAL A 1 74 ? -12.126 2.943 16.184 1.00 87.25 74 VAL A CA 1
ATOM 590 C C . VAL A 1 74 ? -12.101 2.561 17.659 1.00 87.25 74 VAL A C 1
ATOM 592 O O . VAL A 1 74 ? -11.116 2.812 18.356 1.00 87.25 74 VAL A O 1
ATOM 595 N N . PHE A 1 75 ? -13.203 1.997 18.159 1.00 86.69 75 PHE A N 1
ATOM 596 C CA . PHE A 1 75 ? -13.401 1.687 19.585 1.00 86.69 75 PHE A CA 1
ATOM 597 C C . PHE A 1 75 ? -13.186 2.900 20.512 1.00 86.69 75 PHE A C 1
ATOM 599 O O . PHE A 1 75 ? -12.577 2.790 21.577 1.00 86.69 75 PHE A O 1
ATOM 606 N N . GLY A 1 76 ? -13.655 4.078 20.083 1.00 89.62 76 GLY A N 1
ATOM 607 C CA . GLY A 1 76 ? -13.560 5.322 20.856 1.00 89.62 76 GLY A CA 1
ATOM 608 C C . GLY A 1 76 ? -12.152 5.920 20.941 1.00 89.62 76 GLY A C 1
ATOM 609 O O . GLY A 1 76 ? -11.917 6.809 21.755 1.00 89.62 76 GLY A O 1
ATOM 610 N N . ARG A 1 77 ? -11.203 5.444 20.125 1.00 90.62 77 ARG A N 1
ATOM 611 C CA . ARG A 1 77 ? -9.812 5.917 20.106 1.00 90.62 77 ARG A CA 1
ATOM 612 C C . ARG A 1 77 ? -9.463 6.540 18.753 1.00 90.62 77 ARG A C 1
ATOM 614 O O . ARG A 1 77 ? -9.842 5.960 17.732 1.00 90.62 77 ARG A O 1
ATOM 621 N N . PRO A 1 78 ? -8.721 7.665 18.714 1.00 93.00 78 PRO A N 1
ATOM 622 C CA . PRO A 1 78 ? -8.244 8.256 17.466 1.00 93.00 78 PRO A CA 1
ATOM 623 C C . PRO A 1 78 ? -7.473 7.241 16.618 1.00 93.00 78 PRO A C 1
ATOM 625 O O . PRO A 1 78 ? -6.505 6.643 17.093 1.00 93.00 78 PRO A O 1
ATOM 628 N N . MET A 1 79 ? -7.894 7.061 15.368 1.00 95.06 79 MET A N 1
ATOM 629 C CA . MET A 1 79 ? -7.311 6.098 14.438 1.00 95.06 79 MET A CA 1
ATOM 630 C C . MET A 1 79 ? -6.688 6.818 13.244 1.00 95.06 79 MET A C 1
ATOM 632 O O . MET A 1 79 ? -7.175 7.851 12.787 1.00 95.06 79 MET A O 1
ATOM 636 N N . SER A 1 80 ? -5.592 6.264 12.733 1.00 95.62 80 SER A N 1
ATOM 637 C CA . SER A 1 80 ? -5.017 6.690 11.460 1.00 95.62 80 SER A CA 1
ATOM 638 C C . SER A 1 80 ? -4.632 5.498 10.595 1.00 95.62 80 SER A C 1
ATOM 640 O O . SER A 1 80 ? -4.261 4.434 11.089 1.00 95.62 80 SER A O 1
ATOM 642 N N . LEU A 1 81 ? -4.686 5.695 9.287 1.00 95.12 81 LEU A N 1
ATOM 643 C CA . LEU A 1 81 ? -4.166 4.764 8.303 1.00 95.12 81 LEU A CA 1
ATOM 644 C C . LEU A 1 81 ? -2.764 5.215 7.895 1.00 95.12 81 LEU A C 1
ATOM 646 O O . LEU A 1 81 ? -2.577 6.331 7.409 1.00 95.12 81 LEU A O 1
ATOM 650 N N . LEU A 1 82 ? -1.770 4.357 8.100 1.00 96.56 82 LEU A N 1
ATOM 651 C CA . LEU A 1 82 ? -0.419 4.536 7.585 1.00 96.56 82 LEU A CA 1
ATOM 652 C C . LEU A 1 82 ? -0.282 3.774 6.270 1.00 96.56 82 LEU A C 1
ATOM 654 O O . LEU A 1 82 ? -0.064 2.567 6.256 1.00 96.56 82 LEU A O 1
ATOM 658 N N . TRP A 1 83 ? -0.386 4.483 5.156 1.00 96.75 83 TRP A N 1
ATOM 659 C CA . TRP A 1 83 ? -0.196 3.896 3.839 1.00 96.75 83 TRP A CA 1
ATOM 660 C C . TRP A 1 83 ? 1.289 3.895 3.483 1.00 96.75 83 TRP A C 1
ATOM 662 O O . TRP A 1 83 ? 1.867 4.941 3.181 1.00 96.75 83 TRP A O 1
ATOM 672 N N . ARG A 1 84 ? 1.911 2.714 3.486 1.00 97.56 84 ARG A N 1
ATOM 673 C CA . ARG A 1 84 ? 3.251 2.492 2.938 1.00 97.56 84 ARG A CA 1
ATOM 674 C C . ARG A 1 84 ? 3.137 2.252 1.435 1.00 97.56 84 ARG A C 1
ATOM 676 O O . ARG A 1 84 ? 2.793 1.162 0.993 1.00 97.56 84 ARG A O 1
ATOM 683 N N . LYS A 1 85 ? 3.369 3.298 0.647 1.00 96.06 85 LYS A N 1
ATOM 684 C CA . LYS A 1 85 ? 3.291 3.232 -0.816 1.00 96.06 85 LYS A CA 1
ATOM 685 C C . LYS A 1 85 ? 4.536 2.570 -1.392 1.00 96.06 85 LYS A C 1
ATOM 687 O O . LYS A 1 85 ? 5.574 2.505 -0.735 1.00 96.06 85 LYS A O 1
ATOM 692 N N . HIS A 1 86 ? 4.455 2.129 -2.642 1.00 96.38 86 HIS A N 1
ATOM 693 C CA . HIS A 1 86 ? 5.615 1.657 -3.393 1.00 96.38 86 HIS A CA 1
ATOM 694 C C . HIS A 1 86 ? 6.023 2.708 -4.411 1.00 96.38 86 HIS A C 1
ATOM 696 O O . HIS A 1 86 ? 5.255 3.058 -5.303 1.00 96.38 86 HIS A O 1
ATOM 702 N N . ARG A 1 87 ? 7.252 3.204 -4.302 1.00 96.25 87 ARG A N 1
ATOM 703 C CA . ARG A 1 87 ? 7.891 3.922 -5.397 1.00 96.25 87 ARG A CA 1
ATOM 704 C C . ARG A 1 87 ? 8.642 2.910 -6.239 1.00 96.25 87 ARG A C 1
ATOM 706 O O . ARG A 1 87 ? 9.570 2.271 -5.747 1.00 96.25 87 ARG A O 1
ATOM 713 N N . LEU A 1 88 ? 8.218 2.756 -7.480 1.00 96.62 88 LEU A N 1
ATOM 714 C CA . LEU A 1 88 ? 8.778 1.823 -8.439 1.00 96.62 88 LEU A CA 1
ATOM 715 C C . LEU A 1 88 ? 9.837 2.504 -9.305 1.00 96.62 88 LEU A C 1
ATOM 717 O O . LEU A 1 88 ? 9.847 3.730 -9.450 1.00 96.62 88 LEU A O 1
ATOM 721 N N . TYR A 1 89 ? 10.737 1.698 -9.858 1.00 95.44 89 TYR A N 1
ATOM 722 C CA . TYR A 1 89 ? 11.665 2.101 -10.903 1.00 95.44 89 TYR A CA 1
ATOM 723 C C . TYR A 1 89 ? 11.711 1.071 -12.031 1.00 95.44 89 TYR A C 1
ATOM 725 O O . TYR A 1 89 ? 11.577 -0.131 -11.785 1.00 95.44 89 TYR A O 1
ATOM 733 N N . CYS A 1 90 ? 11.909 1.554 -13.258 1.00 96.81 90 CYS A N 1
ATOM 734 C CA . CYS A 1 90 ? 12.1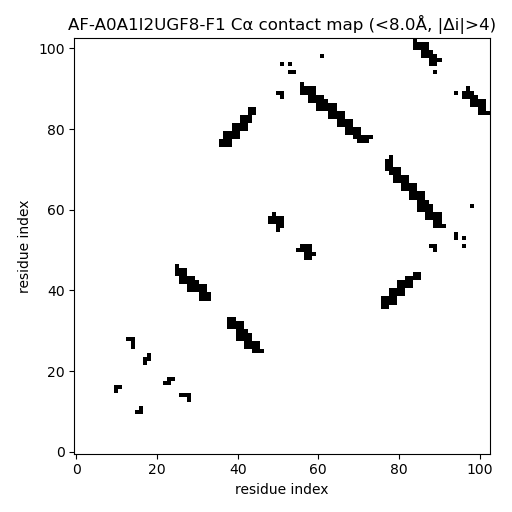92 0.723 -14.422 1.00 96.81 90 CYS A CA 1
ATOM 735 C C . CYS A 1 90 ? 13.716 0.635 -14.595 1.00 96.81 90 CYS A C 1
ATOM 737 O O . CYS A 1 90 ? 14.373 1.677 -14.603 1.00 96.81 90 CYS A O 1
ATOM 739 N N . PRO A 1 91 ? 14.303 -0.569 -14.706 1.00 94.81 91 PRO A N 1
ATOM 740 C CA . PRO A 1 91 ? 15.745 -0.724 -14.895 1.00 94.81 91 PRO A CA 1
ATOM 741 C C . PRO A 1 91 ? 16.193 -0.466 -16.341 1.00 94.81 91 PRO A C 1
ATOM 743 O O . PRO A 1 91 ? 17.394 -0.407 -16.587 1.00 94.81 91 PRO A O 1
ATOM 746 N N . ASN A 1 92 ? 15.258 -0.370 -17.294 1.00 94.88 92 ASN A N 1
ATOM 747 C CA . ASN A 1 92 ? 15.572 -0.230 -18.709 1.00 94.88 92 ASN A CA 1
ATOM 748 C C .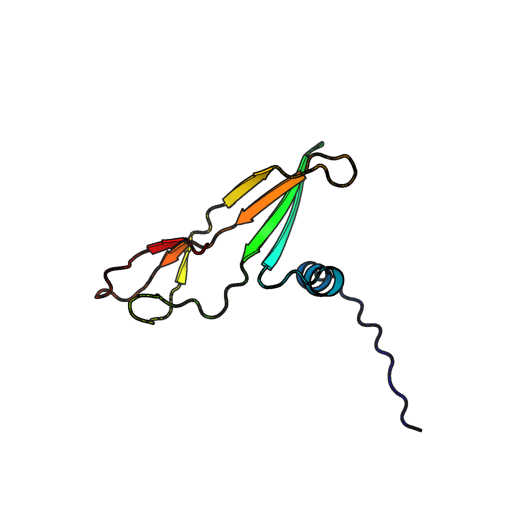 ASN A 1 92 ? 16.150 1.170 -18.989 1.00 94.88 92 ASN A C 1
ATOM 750 O O . ASN A 1 92 ? 15.431 2.156 -18.803 1.00 94.88 92 ASN A O 1
ATOM 754 N N . PRO A 1 93 ? 17.414 1.272 -19.440 1.00 91.88 93 PRO A N 1
ATOM 755 C CA . PRO A 1 93 ? 18.072 2.557 -19.667 1.00 91.88 93 PRO A CA 1
ATOM 756 C C . PRO A 1 93 ? 17.468 3.351 -20.834 1.00 91.88 93 PRO A C 1
ATOM 758 O O . PRO A 1 93 ? 17.591 4.573 -20.851 1.00 91.88 93 PRO A O 1
ATOM 761 N N . ASP A 1 94 ? 16.794 2.679 -21.770 1.00 93.62 94 ASP A N 1
ATOM 762 C CA . ASP A 1 94 ? 16.173 3.301 -22.943 1.00 93.62 94 ASP A CA 1
ATOM 763 C C . ASP A 1 94 ? 14.719 3.734 -22.674 1.00 93.62 94 ASP A C 1
ATOM 765 O O . ASP A 1 94 ? 14.081 4.388 -23.504 1.00 93.62 94 ASP A O 1
ATOM 769 N N . CYS A 1 95 ? 14.168 3.387 -21.505 1.00 92.75 95 CYS A N 1
ATOM 770 C CA . CYS A 1 95 ? 12.826 3.793 -21.113 1.00 92.75 95 CYS A CA 1
ATOM 771 C C . CYS A 1 95 ? 12.826 5.221 -20.551 1.00 92.75 95 CYS A C 1
ATOM 773 O O . CYS A 1 95 ? 13.583 5.559 -19.643 1.00 92.75 95 CYS A O 1
ATOM 775 N N . GLN A 1 96 ? 11.914 6.064 -21.041 1.00 90.88 96 GLN A N 1
ATOM 776 C CA . GLN A 1 96 ? 11.783 7.448 -20.562 1.00 90.88 96 GLN A CA 1
ATOM 777 C C . GLN A 1 96 ? 11.210 7.530 -19.136 1.00 90.88 96 GLN A C 1
ATOM 779 O O . GLN A 1 96 ? 11.435 8.513 -18.428 1.00 90.88 96 GLN A O 1
ATOM 784 N N . VAL A 1 97 ? 10.479 6.500 -18.695 1.00 87.94 97 VAL A N 1
ATOM 785 C CA . VAL A 1 97 ? 9.946 6.410 -17.332 1.00 87.94 97 VAL A CA 1
ATOM 786 C C . VAL A 1 97 ? 10.986 5.764 -16.432 1.00 87.94 97 VAL A C 1
ATOM 788 O O . VAL A 1 97 ? 11.223 4.561 -16.482 1.00 87.94 97 VAL A O 1
ATOM 791 N N . THR A 1 98 ? 11.571 6.569 -15.551 1.00 86.69 98 THR A N 1
ATOM 792 C CA . THR A 1 98 ? 12.584 6.098 -14.600 1.00 86.69 98 THR A CA 1
ATOM 793 C C . THR A 1 98 ? 11.964 5.662 -13.281 1.00 86.69 98 THR A C 1
ATOM 795 O O . THR A 1 98 ? 12.209 4.549 -12.824 1.00 86.69 98 THR A O 1
ATOM 798 N N . THR A 1 99 ? 11.143 6.513 -12.657 1.00 93.25 99 THR A N 1
ATOM 799 C CA . THR A 1 99 ? 10.513 6.228 -11.360 1.00 93.25 99 THR A CA 1
ATOM 800 C C . THR A 1 99 ? 9.105 6.781 -11.257 1.00 93.25 99 THR A C 1
ATOM 802 O O . THR A 1 99 ? 8.853 7.902 -11.690 1.00 93.25 99 THR A O 1
ATOM 805 N N . TRP A 1 100 ? 8.213 6.041 -10.607 1.00 93.88 100 TRP A N 1
ATOM 806 C CA . TRP A 1 100 ? 6.833 6.454 -10.355 1.00 93.88 100 TRP A CA 1
ATOM 807 C C . TRP A 1 100 ? 6.357 5.920 -9.005 1.00 93.88 100 TRP A C 1
ATOM 809 O O . TRP A 1 100 ? 6.974 5.031 -8.423 1.00 93.88 100 TRP A O 1
ATOM 819 N N . THR A 1 101 ? 5.286 6.492 -8.459 1.00 91.38 101 THR A N 1
ATOM 820 C CA . THR A 1 101 ? 4.668 5.971 -7.230 1.00 91.38 101 THR A CA 1
ATOM 821 C C . THR A 1 101 ? 3.444 5.179 -7.642 1.00 91.38 101 THR A C 1
ATOM 823 O O . THR A 1 101 ? 2.573 5.727 -8.310 1.00 91.38 101 THR A O 1
ATOM 826 N N . ASN A 1 102 ? 3.402 3.904 -7.269 1.00 82.06 102 ASN A N 1
ATOM 827 C CA . ASN A 1 102 ? 2.210 3.092 -7.434 1.00 82.06 102 ASN A CA 1
ATOM 828 C C . ASN A 1 102 ? 1.087 3.666 -6.549 1.00 82.06 102 ASN A C 1
ATOM 830 O O . ASN A 1 102 ? 1.382 4.155 -5.449 1.00 82.06 102 ASN A O 1
ATOM 834 N N . GLN A 1 103 ? -0.147 3.700 -7.061 1.00 61.44 103 GLN A N 1
ATOM 835 C CA . GLN A 1 103 ? -1.239 4.457 -6.434 1.00 61.44 103 GLN A CA 1
ATOM 836 C C . GLN A 1 103 ? -1.619 3.930 -5.049 1.00 61.44 103 GLN A C 1
ATOM 838 O O . GLN A 1 103 ? -1.787 2.707 -4.882 1.00 61.44 103 GLN A O 1
#

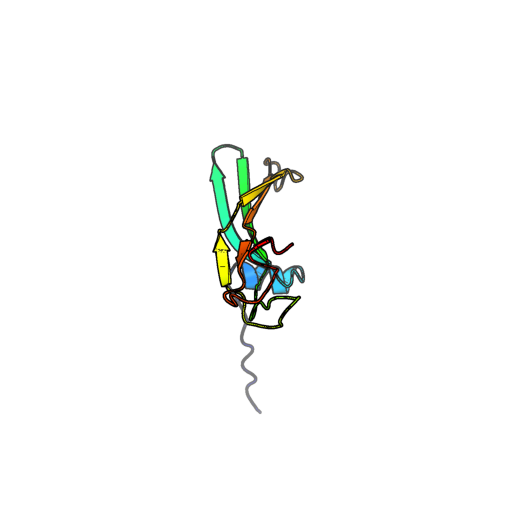Radius of gyration: 18.86 Å; Cα contacts (8 Å, |Δi|>4): 177; chains: 1; bounding box: 37×54×47 Å

Sequence (103 aa):
MSNKQKTTFTTCEPTAILRYLVSLKDINVLAYHRTGPSQAIEIEQALDDPRCEQCGDRAYIKDRPKVRYIDLPVFGRPMSLLWRKHRLYCPNPDCQVTTWTNQ

Nearest PDB structures (foldseek):
  3rd4-assembly5_D  TM=4.751E-01  e=3.112E+00  Proteus penneri ATCC 35198
  3rd4-assembly3_B  TM=4.609E-01  e=2.925E+00  Proteus penneri ATCC 35198
  9fjl-assembly1_A  TM=5.859E-01  e=5.778E+00  Sulfolobus acidocaldarius DSM 639

Secondary structure (DSSP, 8-state):
-------------HHHHHHHHH---SEEEEEEE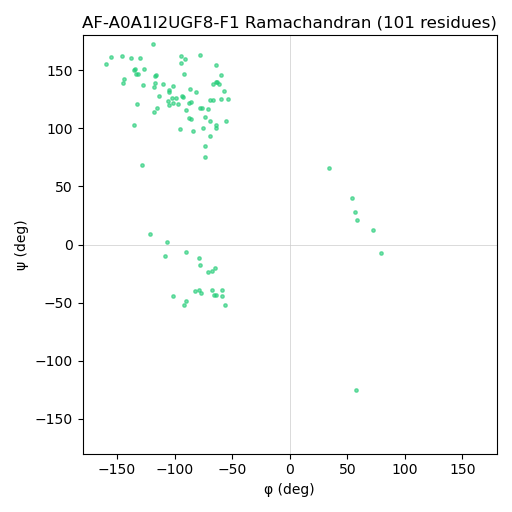EETTEEEEEEEE--SS-B-TTT-PBPEEEE--EEEEEEEEETTEEEEEEEE--EEE---TT-S--EEE--

Foldseek 3Di:
DDPPPPPPPDDPQPQVCCCPVVVDPQKHFDDWDDDPLEIETEMEGNDDQDADPFPRDGKDFPAFDWDKDWDDDDPNGTYIYIYGWGWIADPDPPDPGGIDIDD

pLDDT: mean 88.72, std 12.84, range [38.19, 97.56]

Solvent-accessible surface area (backbone atoms only — not comparable to full-atom values): 6280 Å² total; per-residue (Å²): 135,85,81,76,78,80,73,79,87,80,75,87,50,65,37,60,49,42,32,70,77,70,64,48,70,66,49,38,64,74,47,78,47,77,58,90,75,39,36,33,43,30,31,31,70,58,79,73,87,50,53,32,92,84,78,63,49,70,34,41,78,74,45,66,58,74,45,80,44,83,52,75,57,58,95,88,26,56,29,28,42,34,41,39,36,45,27,34,28,38,82,54,87,88,47,91,66,49,69,49,68,57,130

=== Feature glossary ===
The record interleaves many kinds of information about one protein. Here is each kind framed as the question it answers.

Q: What does the local fold look like, residue by residue?
A: A 3Di character summarizes, for each residue, the relative orientation of the Cα frame of its nearest spatial neighbor. Because it encodes fold topology rather than chemistry, 3Di alignments detect remote structural similarity that sequence alignment misses.

Q: Which residues are in helices, strands, or loops?
A: Secondary structure is the local, repeating backbone conformation. DSSP classifies it into eight states by reading the hydrogen-bond network: three helix types (H, G, I), two β types (E, B), two non-regular types (T, S), and unstructured coil (-).

Q: How big and how compact is the whole molecule?
A: Th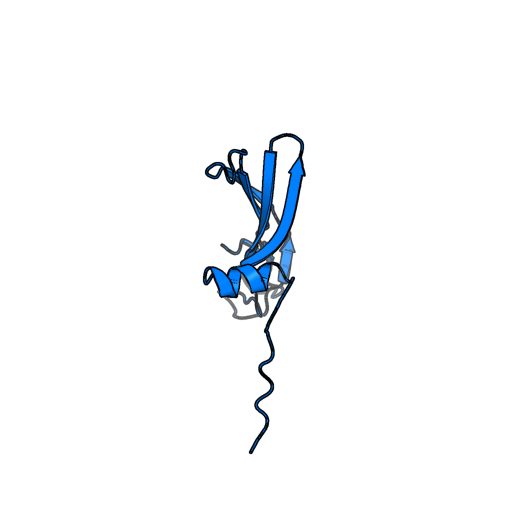ree whole-structure scalars: the radius of gyration (RMS distance of Cα from centroid, in Å), the count of Cα–Cα contacts (pairs closer than 8 Å and separated by more than four residues in sequence — i.e. tertiary, not local, contacts), and the bounding-box dimensions. Together they distinguish compact globular folds from extended fibres or disordered chains.

Q: How confident is the AlphaFold model at each residue?
A: For AlphaFold models, the B-factor field carries pLDDT — the model's own estimate of local accuracy on a 0–100 scale. Regions with pLDDT<50 should be treated as essentially unmodeled; they often correspond to intrinsically disordered segments.

Q: What family and function is it annotated with?
A: Functional annotations link the protein to curated databases. InterPro entries identify conserved domains and families by matching the sequence against member-database signatures (Pfam, PROSITE, CDD, …). Gene Ontology (GO) terms describe molecular function, biological process, and cellular component in a controlled vocabulary. CATH places the structure in a hierarchical fold classification (Class/Architecture/Topology/Homologous-superfamily). The organism is the source species.

Q: What known structures does this most resemble?
A: Nearest PDB neighbors are the top structural matches found by Foldseek when searching this structure against the entire Protein Data Bank. Each hit reports a TM-score (0 to 1; >0.5 almost always implies the same fold) and an E-value. These are *structural* homologs — they may share no detectable sequence similarity.

Q: Which residues are buried vs exposed?
A: Solvent-accessible surface area (SASA) is the area in Å² traced out by the centre of a 1.4 Å probe sphere (a water molecule) rolled over the protein's van der Waals surface (Shrake–Rupley / Lee–Richards construction). Buried residues have near-zero SASA; fully exposed residues can exceed 200 Å². The total SASA scales roughly with the number of surface residues.

Q: What are the backbone torsion angles?
A: φ (phi) and ψ (psi) are the two rotatable backbone dihedrals per residue: φ is the C(i-1)–N–Cα–C torsion, ψ is the N–Cα–C–N(i+1) torsion, both in degrees on (−180°, 180°]. α-helical residues cluster near (−60°, −45°); β-strand residues near (−120°, +130°). A Ramachandran plot is simply a scatter of (φ, ψ) for every residue.

Q: Are the domains correctly placed relative to each other?
A: Predicted aligned error is AlphaFold's pairwise confidence. Unlike pLDDT (per-residue), PAE is per-residue-pair and captures whether two parts of the structure are correctly placed relative to each other. Units are ångströms of expected positional error.

Q: What if only a Cα trace is available?
A: P-SEA three-state annotation labels each residue as helix, strand, or coil based purely on the geometry of the Cα trace. It serves as a fallback when the full backbone (and thus DSSP) is unavailable.

Q: What is the amino-acid chain?
A: This is the polypeptide sequence — one letter per residue, N-terminus first. Length ranges from a few dozen residues for small domains to over a thousand for large multi-domain proteins.

Q: What do the rendered images show?
A: The six renders are orthographic views along the three Cartesian axes in both directions. Representation (cartoon, sticks, or surface) and color scheme (sequence-rainbow or by-chain) vary across proteins so the training set covers all the common visualization conventions.

Q: What do the diagnostic plots show?
A: Plot images: a contact map (which residues are close in 3D, as an N×N binary image), a Ramachandran scatter (backbone torsion angles, revealing secondary-structure composition at a glance), and — for AlphaFold structures — a PAE heatmap (pairwise prediction confidence).

Q: How mobile is each atom in the crystal?
A: B-factor (Debye–Waller factor) reflects atomic displacement in the crystal lattice. It is an experimental observable (units Å²), not a prediction; low values mean the atom is pinned down, high values mean it moves or is heterogeneous across the crystal.

Q: Where is each backbone atom in 3D?
A: The mmCIF table is the protein's shape written out atom by atom. For each backbone N, Cα, C, and carbonyl O, it records an (x, y, z) coordinate triple in Å plus the residue type, chain letter, and residue number.